Protein AF-T1B6C3-F1 (afdb_monomer_lite)

pLDDT: mean 94.33, std 6.4, range [67.06, 98.75]

Foldseek 3Di:
DEDELAWQDQPFPVCPPDDQNHSVSVLVVLLVCLVVLAQYEYEYEDQRPDDPVGRVVSVVSNVVSCVVRVRYDYYDYHWDDADPPDPCNVRDTD

Sequence (94 aa):
MGLMLESAADDLAAHARGGGKRFADRMRHLDDAGELRIPFTTGLLVGIGESEADRRRTLERIAQSHARHHHVQEVIVQNFVPKVGTPMADWPAP

Radius of gyration: 13.56 Å; chains: 1; bounding box: 34×20×37 Å

InterPro domains:
  IPR007197 Radical SAM [PS51918] (1-94)
  IPR013785 Aldolase-type TIM barrel [G3DSA:3.20.20.70] (1-94)
  IPR034405 F420, menaquinone cofactor biosynthesis [PTHR43076] (1-85)
  IPR058240 Radical SAM superfamily [SSF102114] (2-92)

Secondary structure (DSSP, 8-state):
-B---B-S-S--GGGTT-TT--HHHHHHHHHHHHHTT--EEEEEEESSS--HHHHHHHHHHHHHHHHHH--EEEEEEEE----TTSTTTTSPP-

Organism: NCBI:txid410659

Structure (mmCIF, N/CA/C/O backbone):
data_AF-T1B6C3-F1
#
_entry.id   AF-T1B6C3-F1
#
loop_
_atom_site.group_PDB
_atom_site.id
_atom_site.type_symbol
_atom_site.label_atom_id
_atom_site.label_alt_id
_atom_site.label_comp_id
_atom_site.label_asym_id
_atom_site.label_entity_id
_atom_site.label_seq_id
_atom_site.pdbx_PDB_ins_code
_atom_site.Cartn_x
_atom_site.Cartn_y
_atom_site.Cartn_z
_atom_site.occupancy
_atom_site.B_iso_or_equiv
_atom_site.auth_seq_id
_atom_site.auth_comp_id
_atom_site.auth_asym_id
_atom_site.auth_atom_id
_atom_site.pdbx_PDB_model_num
ATOM 1 N N . MET A 1 1 ? -3.543 9.760 10.380 1.00 86.75 1 MET A N 1
ATOM 2 C CA . MET A 1 1 ? -2.362 8.888 10.148 1.00 86.75 1 MET A CA 1
ATOM 3 C C . MET A 1 1 ? -2.629 8.060 8.898 1.00 86.75 1 MET A C 1
ATOM 5 O O . MET A 1 1 ? -3.790 7.975 8.512 1.00 86.75 1 MET A O 1
ATOM 9 N N . GLY A 1 2 ? -1.615 7.493 8.242 1.00 93.69 2 GLY A N 1
ATOM 10 C CA . GLY A 1 2 ? -1.875 6.668 7.066 1.00 93.69 2 GLY A CA 1
ATOM 11 C C . GLY A 1 2 ? -0.720 5.774 6.641 1.00 93.69 2 GLY A C 1
ATOM 12 O O . GLY A 1 2 ? 0.435 6.020 6.980 1.00 93.69 2 GLY A O 1
ATOM 13 N N . LEU A 1 3 ? -1.074 4.735 5.889 1.00 95.94 3 LEU A N 1
ATOM 14 C CA . LEU A 1 3 ? -0.174 3.761 5.280 1.00 95.94 3 LEU A CA 1
ATOM 15 C C . LEU A 1 3 ? -0.871 3.197 4.039 1.00 95.94 3 LEU A C 1
ATOM 17 O O . LEU A 1 3 ? -2.001 2.717 4.126 1.00 95.94 3 LEU A O 1
ATOM 21 N N . MET A 1 4 ? -0.202 3.220 2.889 1.00 95.94 4 MET A N 1
ATOM 22 C CA . MET A 1 4 ? -0.698 2.540 1.688 1.00 95.94 4 MET A CA 1
ATOM 23 C C . MET A 1 4 ? -0.592 1.026 1.878 1.00 95.94 4 MET A C 1
ATOM 25 O O . MET A 1 4 ? 0.420 0.550 2.381 1.00 95.94 4 MET A O 1
ATOM 29 N N . LEU A 1 5 ? -1.572 0.242 1.431 1.00 96.56 5 LEU A N 1
ATOM 30 C CA . LEU A 1 5 ? -1.400 -1.211 1.318 1.00 96.56 5 LEU A CA 1
ATOM 31 C C . LEU A 1 5 ? -0.581 -1.600 0.078 1.00 96.56 5 LEU A C 1
ATOM 33 O O . LEU A 1 5 ? 0.005 -2.675 0.067 1.00 96.56 5 LEU A O 1
ATOM 37 N N . GLU A 1 6 ? -0.493 -0.709 -0.915 1.00 96.12 6 GLU A N 1
ATOM 38 C CA . GLU A 1 6 ? 0.173 -0.895 -2.219 1.00 96.12 6 GLU A CA 1
ATOM 39 C C . GLU A 1 6 ? -0.477 -1.987 -3.083 1.00 96.12 6 GLU A C 1
ATOM 41 O O . GLU A 1 6 ? -1.098 -1.644 -4.084 1.00 96.12 6 GLU A O 1
ATOM 46 N N . SER A 1 7 ? -0.393 -3.266 -2.710 1.00 95.69 7 SER A N 1
ATOM 47 C CA . SER A 1 7 ? -0.982 -4.382 -3.464 1.00 95.69 7 SER A CA 1
ATOM 48 C C . SER A 1 7 ? -1.143 -5.632 -2.597 1.00 95.69 7 SER A C 1
ATOM 50 O O . SER A 1 7 ? -0.390 -5.841 -1.650 1.00 95.69 7 SER A O 1
ATOM 52 N N . ALA A 1 8 ? -2.118 -6.481 -2.936 1.00 95.94 8 ALA A N 1
ATOM 53 C CA . ALA A 1 8 ? -2.299 -7.804 -2.341 1.00 95.94 8 ALA A CA 1
ATOM 54 C C . ALA A 1 8 ? -1.320 -8.867 -2.883 1.00 95.94 8 ALA A C 1
ATOM 56 O O . ALA A 1 8 ? -1.320 -9.990 -2.368 1.00 95.94 8 ALA A O 1
ATOM 57 N N . ALA A 1 9 ? -0.511 -8.517 -3.889 1.00 93.88 9 ALA A N 1
ATOM 58 C CA . ALA A 1 9 ? 0.578 -9.331 -4.413 1.00 93.88 9 ALA A CA 1
ATOM 59 C C . ALA A 1 9 ? 1.883 -9.041 -3.651 1.00 93.8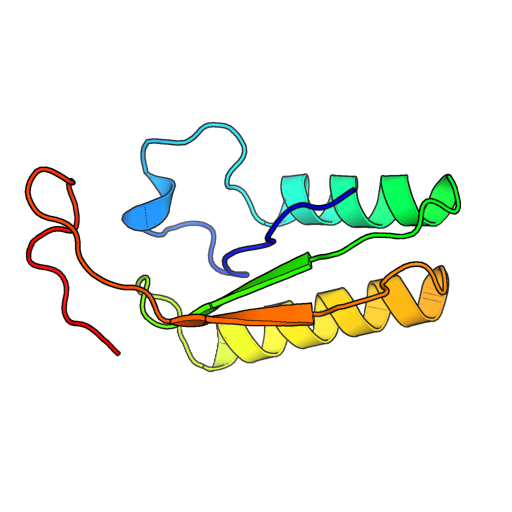8 9 ALA A C 1
ATOM 61 O O . ALA A 1 9 ? 2.376 -7.912 -3.641 1.00 93.88 9 ALA A O 1
ATOM 62 N N . ASP A 1 10 ? 2.447 -10.071 -3.017 1.00 87.25 10 ASP A N 1
ATOM 63 C CA . ASP A 1 10 ? 3.682 -9.943 -2.232 1.00 87.25 10 ASP A CA 1
ATOM 64 C C . ASP A 1 10 ? 4.949 -10.006 -3.103 1.00 87.25 10 ASP A C 1
ATOM 66 O O . ASP A 1 10 ? 5.936 -9.337 -2.792 1.00 87.25 10 ASP A O 1
ATOM 70 N N . ASP A 1 11 ? 4.923 -10.769 -4.200 1.00 88.00 11 ASP A N 1
ATOM 71 C CA . ASP A 1 11 ? 6.078 -10.982 -5.082 1.00 88.00 11 ASP A CA 1
ATOM 72 C C . ASP A 1 11 ? 6.098 -9.975 -6.241 1.00 88.00 11 ASP A C 1
ATOM 74 O O . ASP A 1 11 ? 5.856 -10.297 -7.403 1.00 88.00 11 ASP A O 1
ATOM 78 N N . LEU A 1 12 ? 6.318 -8.706 -5.895 1.00 89.62 12 LEU A N 1
ATOM 79 C CA . LEU A 1 12 ? 6.440 -7.615 -6.860 1.00 89.62 12 LEU A CA 1
ATOM 80 C C . LEU A 1 12 ? 7.875 -7.096 -6.900 1.00 89.62 12 LEU A C 1
ATOM 82 O O . LEU A 1 12 ? 8.488 -6.829 -5.864 1.00 89.62 12 LEU A O 1
ATOM 86 N N . ALA A 1 13 ? 8.378 -6.809 -8.104 1.00 85.31 13 ALA A N 1
ATOM 87 C CA . ALA A 1 13 ? 9.659 -6.119 -8.281 1.00 85.31 13 ALA A CA 1
ATOM 88 C C . ALA A 1 13 ? 9.694 -4.775 -7.520 1.00 85.31 13 ALA A C 1
ATOM 90 O O . ALA A 1 13 ? 10.712 -4.416 -6.924 1.00 85.31 13 ALA A O 1
ATOM 91 N N . ALA A 1 14 ? 8.549 -4.084 -7.443 1.00 85.94 14 ALA A N 1
ATOM 92 C CA . ALA A 1 14 ? 8.348 -2.865 -6.653 1.00 85.94 14 ALA A CA 1
ATOM 93 C C . ALA A 1 14 ? 8.608 -3.045 -5.142 1.00 85.94 14 ALA A C 1
ATOM 95 O O . ALA A 1 14 ? 8.879 -2.077 -4.414 1.00 85.94 14 ALA A O 1
ATOM 96 N N . HIS A 1 15 ? 8.512 -4.282 -4.649 1.00 86.88 15 HIS A N 1
ATOM 97 C CA . HIS A 1 15 ? 8.666 -4.644 -3.245 1.00 86.88 15 HIS A CA 1
ATOM 98 C C . HIS A 1 15 ? 10.018 -5.296 -2.920 1.00 86.88 15 HIS A C 1
ATOM 100 O O . HIS A 1 15 ? 10.391 -5.343 -1.748 1.00 86.88 15 HIS A O 1
ATOM 106 N N . ALA A 1 16 ? 10.804 -5.686 -3.930 1.00 81.94 16 ALA A N 1
ATOM 107 C CA . ALA A 1 16 ? 12.024 -6.490 -3.789 1.00 81.94 16 ALA A CA 1
ATOM 108 C C . ALA A 1 16 ? 13.099 -5.922 -2.838 1.00 81.94 16 ALA A C 1
ATOM 110 O O . ALA A 1 16 ? 13.949 -6.662 -2.352 1.00 81.94 16 ALA A O 1
ATOM 111 N N . ARG A 1 17 ? 13.094 -4.609 -2.570 1.00 76.06 17 ARG A N 1
ATOM 112 C CA . ARG A 1 17 ? 14.098 -3.939 -1.719 1.00 76.06 17 ARG A CA 1
ATOM 113 C C . ARG A 1 17 ? 13.553 -3.401 -0.390 1.00 76.06 17 ARG A C 1
ATOM 115 O O . ARG A 1 17 ? 14.301 -2.761 0.341 1.00 76.06 17 ARG A O 1
ATOM 122 N N . GLY A 1 18 ? 12.270 -3.606 -0.075 1.00 67.06 18 GLY A N 1
ATOM 123 C CA . GLY A 1 18 ? 11.630 -3.005 1.102 1.00 67.06 18 GLY A CA 1
ATOM 124 C C . GLY A 1 18 ? 11.182 -4.024 2.148 1.00 67.06 18 GLY A C 1
ATOM 125 O O . GLY A 1 18 ? 10.148 -4.666 1.981 1.00 67.06 18 GLY A O 1
ATOM 126 N N . GLY A 1 19 ? 11.899 -4.113 3.273 1.00 67.06 19 GLY A N 1
ATOM 127 C CA . GLY A 1 19 ? 11.405 -4.804 4.470 1.00 67.06 19 GLY A CA 1
ATOM 128 C C . GLY A 1 19 ? 10.190 -4.058 5.034 1.00 67.06 19 GLY A C 1
ATOM 129 O O . GLY A 1 19 ? 10.297 -2.882 5.360 1.00 67.06 19 GLY A O 1
ATOM 130 N N . GLY A 1 20 ? 9.021 -4.702 5.088 1.00 74.88 20 GLY A N 1
ATOM 131 C CA . GLY A 1 20 ? 7.748 -4.069 5.490 1.00 74.88 20 GLY A CA 1
ATOM 132 C C . GLY A 1 20 ? 6.766 -3.788 4.343 1.00 74.88 20 GLY A C 1
ATOM 133 O O . GLY A 1 20 ? 5.760 -3.100 4.524 1.00 74.88 20 GLY A O 1
ATOM 134 N N . LYS A 1 21 ? 7.033 -4.313 3.144 1.00 83.31 21 LYS A N 1
ATOM 135 C CA . LYS A 1 21 ? 6.117 -4.214 1.995 1.00 83.31 21 LYS A CA 1
ATOM 136 C C . LYS A 1 21 ? 5.177 -5.405 1.824 1.00 83.31 21 LYS A C 1
ATOM 138 O O . LYS A 1 21 ? 4.347 -5.394 0.925 1.00 83.31 21 LYS A O 1
ATOM 143 N N . ARG A 1 22 ? 5.274 -6.406 2.701 1.00 91.31 22 ARG A N 1
ATOM 144 C CA . ARG A 1 22 ? 4.362 -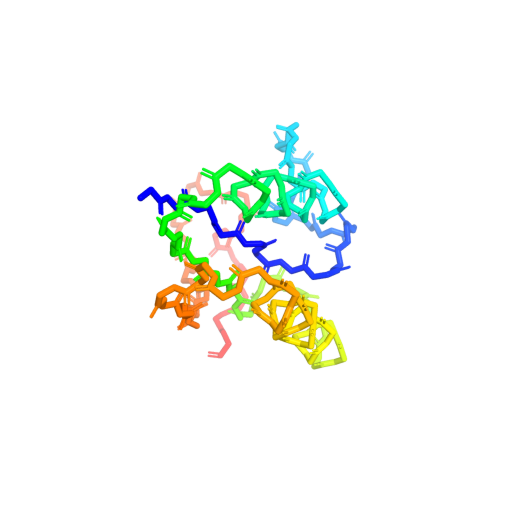7.548 2.684 1.00 91.31 22 ARG A CA 1
ATOM 145 C C . ARG A 1 22 ? 2.947 -7.100 3.022 1.00 91.31 22 ARG A C 1
ATOM 147 O O . ARG A 1 22 ? 2.723 -6.428 4.034 1.00 91.31 22 ARG A O 1
ATOM 154 N N . PHE A 1 23 ? 1.989 -7.542 2.225 1.00 94.38 23 PHE A N 1
ATOM 155 C CA . PHE A 1 23 ? 0.586 -7.185 2.351 1.00 94.38 23 PHE A CA 1
ATOM 156 C C . PHE A 1 23 ? 0.025 -7.539 3.731 1.00 94.38 23 PHE A C 1
ATOM 158 O O . PHE A 1 23 ? -0.680 -6.740 4.342 1.00 94.38 23 PHE A O 1
ATOM 165 N N . ALA A 1 24 ? 0.390 -8.707 4.266 1.00 94.75 24 ALA A N 1
ATOM 166 C CA . ALA A 1 24 ? -0.067 -9.155 5.582 1.00 94.75 24 ALA A CA 1
ATOM 167 C C . ALA A 1 24 ? 0.386 -8.230 6.727 1.00 94.75 24 ALA A C 1
ATOM 169 O O . ALA A 1 24 ? -0.377 -7.990 7.660 1.00 94.75 24 ALA A O 1
ATOM 170 N N . ASP A 1 25 ? 1.604 -7.690 6.655 1.00 94.62 25 ASP A N 1
ATOM 171 C CA . ASP A 1 25 ? 2.135 -6.802 7.694 1.00 94.62 25 ASP A CA 1
ATOM 172 C C . ASP A 1 25 ? 1.464 -5.427 7.651 1.00 94.62 25 ASP A C 1
ATOM 174 O O . ASP A 1 25 ? 1.132 -4.859 8.691 1.00 94.62 25 ASP A O 1
ATOM 178 N N . ARG A 1 26 ? 1.186 -4.924 6.444 1.00 95.81 26 ARG A N 1
ATOM 179 C CA . ARG A 1 26 ? 0.453 -3.667 6.248 1.00 95.81 26 ARG A CA 1
ATOM 180 C C . ARG A 1 26 ? -1.020 -3.788 6.632 1.00 95.81 26 ARG A C 1
ATOM 182 O O . ARG A 1 26 ? -1.559 -2.872 7.243 1.00 95.81 26 ARG A O 1
ATOM 189 N N . MET A 1 27 ? -1.646 -4.931 6.340 1.00 97.38 27 MET A N 1
ATOM 190 C CA . MET A 1 27 ? -3.002 -5.239 6.800 1.00 97.38 27 MET A CA 1
ATOM 191 C C . MET A 1 27 ? -3.091 -5.285 8.321 1.00 97.38 27 MET A C 1
ATOM 193 O O . MET A 1 27 ? -4.018 -4.706 8.873 1.00 97.38 27 MET A O 1
ATOM 197 N N . ARG A 1 28 ? -2.118 -5.915 8.996 1.00 97.31 28 ARG A N 1
ATOM 198 C CA . ARG A 1 28 ? -2.062 -5.909 10.462 1.00 97.31 28 ARG A CA 1
ATOM 199 C C . ARG A 1 28 ? -2.003 -4.480 10.999 1.00 97.31 28 ARG A C 1
ATOM 201 O O . ARG A 1 28 ? -2.795 -4.141 11.856 1.00 97.31 28 ARG A O 1
ATOM 208 N N . HIS A 1 29 ? -1.159 -3.621 10.426 1.00 97.00 29 HIS A N 1
ATOM 209 C CA . HIS A 1 29 ? -1.081 -2.217 10.844 1.00 97.00 29 HIS A CA 1
ATOM 210 C C . HIS A 1 29 ? -2.404 -1.450 10.653 1.00 97.00 29 HIS A C 1
ATOM 212 O O . HIS A 1 29 ? -2.760 -0.616 11.483 1.00 97.00 29 HIS A O 1
ATOM 218 N N . LEU A 1 30 ? -3.132 -1.718 9.562 1.00 98.06 30 LEU A N 1
ATOM 219 C CA . LEU A 1 30 ? -4.457 -1.139 9.330 1.00 98.06 30 LEU A CA 1
ATOM 220 C C . LEU A 1 30 ? -5.466 -1.613 10.389 1.00 98.06 30 LEU A C 1
ATOM 222 O O . LEU A 1 30 ? -6.177 -0.796 10.964 1.00 98.06 30 LEU A O 1
ATOM 226 N N . ASP A 1 31 ? -5.502 -2.917 10.672 1.00 98.44 31 ASP A N 1
ATOM 227 C CA . ASP A 1 31 ? -6.401 -3.483 11.682 1.00 98.44 31 ASP A CA 1
ATOM 228 C C . ASP A 1 31 ? -6.033 -2.999 13.105 1.00 98.44 31 ASP A C 1
ATOM 230 O O . ASP A 1 31 ? -6.929 -2.589 13.840 1.00 98.44 31 ASP A O 1
ATOM 234 N N . ASP A 1 32 ? -4.742 -2.904 13.456 1.00 98.44 32 ASP A N 1
ATOM 235 C CA . ASP A 1 32 ? -4.259 -2.341 14.731 1.00 98.44 32 ASP A CA 1
ATOM 236 C C . ASP A 1 32 ? -4.740 -0.886 14.915 1.00 98.44 32 ASP A C 1
ATOM 238 O O . ASP A 1 32 ? -5.205 -0.489 15.988 1.00 98.44 32 ASP A O 1
ATOM 242 N N . ALA A 1 33 ? -4.677 -0.069 13.853 1.00 98.38 33 ALA A N 1
ATOM 243 C CA . ALA A 1 33 ? -5.219 1.289 13.876 1.00 98.38 33 ALA A CA 1
ATOM 244 C C . ALA A 1 33 ? -6.741 1.291 14.101 1.00 98.38 33 ALA A C 1
ATOM 246 O O . ALA A 1 33 ? -7.256 2.139 14.836 1.00 98.38 33 ALA A O 1
ATOM 247 N N . GLY A 1 34 ? -7.452 0.328 13.509 1.00 98.44 34 GLY A N 1
ATOM 248 C CA . GLY A 1 34 ? -8.877 0.105 13.727 1.00 98.44 34 GLY A CA 1
ATOM 249 C C . GLY A 1 34 ? -9.224 -0.267 15.170 1.00 98.44 34 GLY A C 1
ATOM 250 O O . GLY A 1 34 ? -10.150 0.311 15.742 1.00 98.44 34 GLY A O 1
ATOM 251 N N . GLU A 1 35 ? -8.471 -1.174 15.791 1.00 98.56 35 GLU A N 1
ATOM 252 C CA . GLU A 1 35 ? -8.648 -1.567 17.198 1.00 98.56 35 GLU A CA 1
ATOM 253 C C . GLU A 1 35 ? -8.430 -0.392 18.159 1.00 98.56 35 GLU A C 1
ATOM 255 O O . GLU A 1 35 ? -9.206 -0.188 19.097 1.00 98.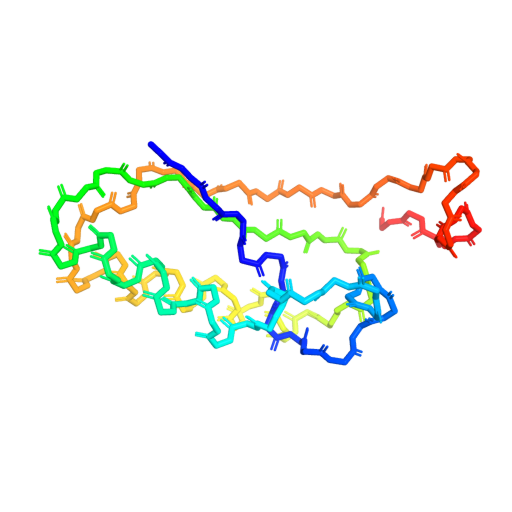56 35 GLU A O 1
ATOM 260 N N . LEU A 1 36 ? -7.428 0.441 17.874 1.00 98.31 36 LEU A N 1
ATOM 261 C CA . LEU A 1 36 ? -7.132 1.658 18.632 1.00 98.31 36 LEU A CA 1
ATOM 262 C C . LEU A 1 36 ? -8.074 2.830 18.307 1.00 98.31 36 LEU A C 1
ATOM 264 O O . LEU A 1 36 ? -7.927 3.907 18.885 1.00 98.31 36 LEU A O 1
ATOM 268 N N . ARG A 1 37 ? -9.053 2.634 17.410 1.00 97.56 37 ARG A N 1
ATOM 269 C CA . ARG A 1 37 ? -10.005 3.657 16.938 1.00 97.56 37 ARG A CA 1
ATOM 270 C C . ARG A 1 37 ? -9.328 4.898 16.349 1.00 97.56 37 ARG A C 1
ATOM 272 O O . ARG A 1 37 ? -9.816 6.017 16.506 1.00 97.56 37 ARG A O 1
ATOM 279 N N . ILE A 1 38 ? -8.204 4.712 15.667 1.00 98.25 38 ILE A N 1
ATOM 280 C CA . ILE A 1 38 ? -7.471 5.798 15.019 1.00 98.25 38 ILE A CA 1
ATOM 281 C C . ILE A 1 38 ? -8.049 6.020 13.613 1.00 98.25 38 ILE A C 1
ATOM 283 O O . ILE A 1 38 ? -8.016 5.095 12.799 1.00 98.25 38 ILE A O 1
ATOM 287 N N . PRO A 1 39 ? -8.517 7.236 13.270 1.00 98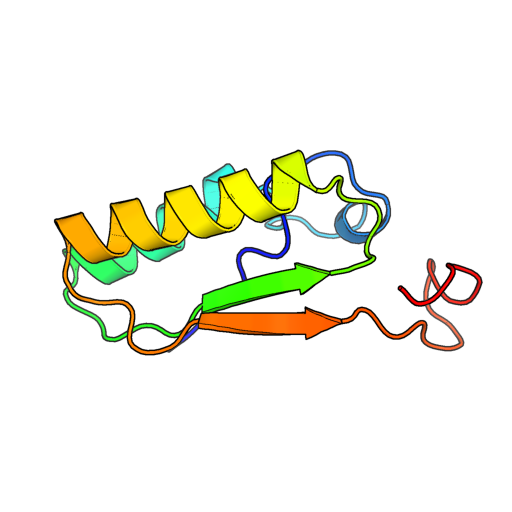.06 39 PRO A N 1
ATOM 288 C CA . PRO A 1 39 ? -8.902 7.562 11.902 1.00 98.06 39 PRO A CA 1
ATOM 289 C C . PRO A 1 39 ? -7.706 7.410 10.955 1.00 98.06 39 PRO A C 1
ATOM 291 O O . PRO A 1 39 ? -6.636 7.999 11.178 1.00 98.06 39 PRO A O 1
ATOM 294 N N . PHE A 1 40 ? -7.881 6.615 9.902 1.00 98.50 40 PHE A N 1
ATOM 295 C CA . PHE A 1 40 ? -6.762 6.154 9.086 1.00 98.50 40 PHE A CA 1
ATOM 296 C C . PHE A 1 40 ? -7.019 6.336 7.589 1.00 98.50 40 PHE A C 1
ATOM 298 O O . PHE A 1 40 ? -8.099 6.027 7.087 1.00 98.50 40 PHE A O 1
ATOM 305 N N . THR A 1 41 ? -6.011 6.829 6.874 1.00 98.56 41 THR A N 1
ATOM 306 C CA . THR A 1 41 ? -6.002 6.904 5.408 1.00 98.56 41 THR A CA 1
ATOM 307 C C . THR A 1 41 ? -5.167 5.758 4.855 1.00 98.56 41 THR A C 1
ATOM 309 O O . THR A 1 41 ? -4.060 5.492 5.331 1.00 98.56 41 THR A O 1
ATOM 312 N N . THR A 1 42 ? -5.679 5.075 3.838 1.00 98.56 42 THR A N 1
ATOM 313 C CA . THR A 1 42 ? -4.965 3.976 3.179 1.00 98.56 42 THR A CA 1
ATOM 314 C C . THR A 1 42 ? -5.236 3.975 1.676 1.00 98.56 42 THR A C 1
ATOM 316 O O . THR A 1 42 ? -5.783 4.937 1.147 1.00 98.56 42 THR A O 1
ATOM 319 N N . GLY A 1 43 ? -4.825 2.932 0.960 1.00 98.38 43 GLY A N 1
ATOM 320 C CA . GLY A 1 43 ? -4.982 2.867 -0.485 1.00 98.38 43 GLY A CA 1
ATOM 321 C C . GLY A 1 43 ? -4.146 1.790 -1.156 1.00 98.38 43 GLY A C 1
ATOM 322 O O . GLY A 1 43 ? -3.456 1.007 -0.499 1.00 98.38 43 GLY A O 1
ATOM 323 N N . LEU A 1 44 ? -4.187 1.785 -2.482 1.00 98.00 44 LEU A N 1
ATOM 324 C CA . LEU A 1 44 ? -3.426 0.882 -3.342 1.00 98.00 44 LEU A CA 1
ATOM 325 C C . LEU A 1 44 ? -2.732 1.642 -4.473 1.00 98.00 44 LEU A C 1
ATOM 327 O O . LEU A 1 44 ? -3.139 2.746 -4.847 1.00 98.00 44 LEU A O 1
ATOM 331 N N . LEU A 1 45 ? -1.688 1.018 -5.012 1.00 96.56 45 LEU A N 1
ATOM 332 C CA . LEU A 1 45 ? -1.052 1.448 -6.245 1.00 96.56 45 LEU A CA 1
ATOM 333 C C . LEU A 1 45 ? -1.622 0.658 -7.424 1.00 96.56 45 LEU A C 1
ATOM 335 O O . LEU A 1 45 ? -2.032 -0.492 -7.282 1.00 96.56 45 LEU A O 1
ATOM 339 N N . VAL A 1 46 ? -1.634 1.295 -8.589 1.00 97.00 46 VAL A N 1
ATOM 340 C CA . VAL A 1 46 ? -2.054 0.698 -9.857 1.00 97.00 46 VAL A CA 1
ATOM 341 C C . VAL A 1 46 ? -0.878 0.761 -10.824 1.00 97.00 46 VAL A C 1
ATOM 343 O O . VAL A 1 46 ? -0.330 1.837 -11.032 1.00 97.00 46 VAL A O 1
ATOM 346 N N . GLY A 1 47 ? -0.494 -0.360 -11.430 1.00 95.88 47 GLY A N 1
ATOM 347 C CA . GLY A 1 47 ? 0.558 -0.425 -12.450 1.00 95.88 47 GLY A CA 1
ATOM 348 C C . GLY A 1 47 ? 1.952 -0.767 -11.924 1.00 95.88 47 GLY A C 1
ATOM 349 O O . GLY A 1 47 ? 2.934 -0.532 -12.621 1.00 95.88 47 GLY A O 1
ATOM 350 N N . ILE A 1 48 ? 2.065 -1.340 -10.724 1.00 94.38 48 ILE A N 1
ATOM 351 C CA . ILE A 1 48 ? 3.338 -1.806 -10.146 1.00 94.38 48 ILE A CA 1
ATOM 352 C C . ILE A 1 48 ? 3.645 -3.282 -10.459 1.00 94.38 48 ILE A C 1
ATOM 354 O O . ILE A 1 48 ? 4.623 -3.829 -9.948 1.00 94.38 48 ILE A O 1
ATOM 358 N N . GLY A 1 49 ? 2.824 -3.913 -11.305 1.00 94.75 49 GLY A N 1
ATOM 359 C CA . GLY A 1 49 ? 2.933 -5.317 -11.721 1.00 94.75 49 GLY A CA 1
ATOM 360 C C . GLY A 1 49 ? 1.846 -6.227 -11.147 1.00 94.75 49 GLY A C 1
ATOM 361 O O . GLY A 1 49 ? 1.841 -7.422 -11.420 1.00 94.75 49 GLY A O 1
ATOM 362 N N . GLU A 1 50 ? 0.920 -5.673 -10.370 1.00 95.69 50 GLU A N 1
ATOM 363 C CA . GLU A 1 50 ? -0.233 -6.381 -9.827 1.00 95.69 50 GLU A CA 1
ATOM 364 C C . GLU A 1 50 ? -1.304 -6.673 -10.890 1.00 95.69 50 GLU A C 1
ATOM 366 O O . GLU A 1 50 ? -1.479 -5.920 -11.853 1.00 95.69 50 GLU A O 1
ATOM 371 N N . SER A 1 51 ? -2.067 -7.748 -10.688 1.00 96.69 51 SER A N 1
ATOM 372 C CA . SER A 1 51 ? -3.216 -8.084 -11.531 1.00 96.69 51 SER A CA 1
ATOM 373 C C . SER A 1 51 ? -4.483 -7.323 -11.117 1.00 96.69 51 SER A C 1
ATOM 375 O O . SER A 1 51 ? -4.584 -6.776 -10.017 1.00 96.69 51 SER A O 1
ATOM 377 N N . GLU A 1 52 ? -5.516 -7.332 -11.965 1.00 96.69 52 GLU A N 1
ATOM 378 C CA . GLU A 1 52 ? -6.833 -6.798 -11.583 1.00 96.69 52 GLU A CA 1
ATOM 379 C C . GLU A 1 52 ? -7.419 -7.526 -10.358 1.00 96.69 52 GLU A C 1
ATOM 381 O O . GLU A 1 52 ? -8.041 -6.904 -9.494 1.00 96.69 52 GLU A O 1
ATOM 386 N N . ALA A 1 53 ? -7.178 -8.837 -10.249 1.00 98.12 53 ALA A N 1
ATOM 387 C CA . ALA A 1 53 ? -7.613 -9.633 -9.106 1.00 98.12 53 ALA A CA 1
ATOM 388 C C . ALA A 1 53 ? -6.939 -9.170 -7.806 1.00 98.12 53 ALA A C 1
ATOM 390 O O . ALA A 1 53 ? -7.603 -9.086 -6.772 1.00 98.12 53 ALA A O 1
ATOM 391 N N . ASP A 1 54 ? -5.659 -8.791 -7.862 1.00 97.88 54 ASP A N 1
ATOM 392 C CA . ASP A 1 54 ? -4.943 -8.249 -6.706 1.00 97.88 54 ASP A CA 1
ATOM 393 C C . ASP A 1 54 ? -5.525 -6.905 -6.269 1.00 97.88 54 ASP A C 1
ATOM 395 O O . ASP A 1 54 ? -5.771 -6.710 -5.079 1.00 97.88 54 ASP A O 1
ATOM 399 N N . ARG A 1 55 ? -5.835 -6.008 -7.217 1.00 98.00 55 ARG A N 1
ATOM 400 C CA . ARG A 1 55 ? -6.478 -4.710 -6.926 1.00 98.00 55 ARG A CA 1
ATOM 401 C C . ARG A 1 55 ? -7.821 -4.900 -6.233 1.00 98.00 55 ARG A C 1
ATOM 403 O O . ARG A 1 55 ? -8.084 -4.285 -5.197 1.00 98.00 55 ARG A O 1
ATOM 410 N N . ARG A 1 56 ? -8.658 -5.783 -6.788 1.00 98.38 56 ARG A N 1
ATOM 411 C CA . ARG A 1 56 ? -9.961 -6.144 -6.219 1.00 98.38 56 ARG A CA 1
ATOM 412 C C . ARG A 1 56 ? -9.798 -6.677 -4.801 1.00 98.38 56 ARG A C 1
ATOM 414 O O . ARG A 1 56 ? -10.434 -6.166 -3.883 1.00 98.38 56 ARG A O 1
ATOM 421 N N . ARG A 1 57 ? -8.880 -7.627 -4.609 1.00 98.38 57 ARG A N 1
ATOM 422 C CA . ARG A 1 57 ? -8.580 -8.206 -3.299 1.00 98.38 57 ARG A CA 1
ATOM 423 C C . ARG A 1 57 ? -8.102 -7.146 -2.307 1.00 98.38 57 ARG A C 1
ATOM 425 O O . ARG A 1 57 ? -8.545 -7.159 -1.164 1.00 98.38 57 ARG A O 1
ATOM 432 N N . THR A 1 58 ? -7.239 -6.211 -2.704 1.00 98.44 58 THR A N 1
ATOM 433 C CA . THR A 1 58 ? -6.806 -5.112 -1.826 1.00 98.44 58 THR A CA 1
ATOM 434 C C . THR A 1 58 ? -7.990 -4.260 -1.371 1.00 98.44 58 THR A C 1
ATOM 436 O O . THR A 1 58 ? -8.144 -4.031 -0.172 1.00 98.44 58 THR A O 1
ATOM 439 N N . LEU A 1 59 ? -8.858 -3.840 -2.297 1.00 98.62 59 LEU A N 1
ATOM 440 C CA . LEU A 1 59 ? -10.038 -3.026 -1.980 1.00 98.62 59 LEU A CA 1
ATOM 441 C C . LEU A 1 59 ? -11.033 -3.767 -1.078 1.00 98.62 59 LEU A C 1
ATOM 443 O O . LEU A 1 59 ? -11.512 -3.198 -0.098 1.00 98.62 59 LEU A O 1
ATOM 447 N N . GLU A 1 60 ? -11.295 -5.048 -1.347 1.00 98.75 60 GLU A N 1
ATOM 448 C CA . GLU A 1 60 ? -12.147 -5.892 -0.501 1.00 98.75 60 GLU A CA 1
ATOM 449 C C . GLU A 1 60 ? -11.605 -5.987 0.929 1.00 98.75 60 GLU A C 1
ATOM 451 O O . GLU A 1 60 ? -12.368 -5.907 1.893 1.00 98.75 60 GLU A O 1
ATOM 456 N N . ARG A 1 61 ? -10.283 -6.113 1.096 1.00 98.56 61 ARG A N 1
ATOM 457 C CA . ARG A 1 61 ? -9.649 -6.179 2.421 1.00 98.56 61 ARG A CA 1
ATOM 458 C C . ARG A 1 61 ? -9.736 -4.854 3.178 1.00 98.56 61 ARG A C 1
ATOM 460 O O . ARG A 1 61 ? -10.012 -4.883 4.379 1.00 98.56 61 ARG A O 1
ATOM 467 N N . ILE A 1 62 ? -9.580 -3.719 2.493 1.00 98.69 62 ILE A N 1
ATOM 468 C CA . ILE A 1 62 ? -9.803 -2.385 3.078 1.00 98.69 62 ILE A CA 1
ATOM 469 C C . ILE A 1 62 ? -11.261 -2.248 3.531 1.00 98.69 62 ILE A C 1
ATOM 471 O O . ILE A 1 62 ? -11.515 -1.884 4.679 1.00 98.69 62 ILE A O 1
ATOM 475 N N . ALA A 1 63 ? -12.217 -2.600 2.666 1.00 98.69 63 ALA A N 1
ATOM 476 C CA . ALA A 1 63 ? -13.643 -2.529 2.973 1.00 98.69 63 ALA A CA 1
ATOM 477 C C . ALA A 1 63 ? -14.018 -3.415 4.172 1.00 98.69 63 ALA A C 1
ATOM 479 O O . ALA A 1 63 ? -14.737 -2.973 5.064 1.00 98.69 63 ALA A O 1
ATOM 480 N N . GLN A 1 64 ? -13.479 -4.637 4.243 1.00 98.75 64 GLN A N 1
ATOM 481 C CA . GLN A 1 64 ? -13.678 -5.539 5.380 1.00 98.75 64 GLN A CA 1
ATOM 482 C C . GLN A 1 64 ? -13.127 -4.957 6.688 1.00 98.75 64 GLN A C 1
ATOM 484 O O . GLN A 1 64 ? -13.775 -5.082 7.725 1.00 98.75 64 GLN A O 1
ATOM 489 N N . SER A 1 65 ? -11.946 -4.334 6.661 1.00 98.62 65 SER A N 1
ATOM 490 C CA . SER A 1 65 ? -11.367 -3.694 7.848 1.00 98.62 65 SER A CA 1
ATOM 491 C C . SER A 1 65 ? -12.191 -2.481 8.293 1.00 98.62 65 SER A C 1
ATOM 493 O O . SER A 1 65 ? -12.552 -2.362 9.467 1.00 98.62 65 SER A O 1
ATOM 495 N N . HIS A 1 66 ? -12.607 -1.626 7.354 1.00 98.62 66 HIS A N 1
ATOM 496 C CA . HIS A 1 66 ? -13.507 -0.517 7.663 1.00 98.62 66 HIS A CA 1
ATOM 497 C C . HIS A 1 66 ? -14.853 -1.006 8.219 1.00 98.62 66 HIS A C 1
ATOM 499 O O . HIS A 1 66 ? -15.326 -0.452 9.201 1.00 98.62 66 HIS A O 1
ATOM 505 N N . ALA A 1 67 ? -15.447 -2.066 7.668 1.00 98.75 67 ALA A N 1
ATOM 506 C CA . ALA A 1 67 ? -16.710 -2.611 8.171 1.00 98.75 67 ALA A CA 1
ATOM 507 C C . ALA A 1 67 ? -16.614 -3.133 9.616 1.00 98.75 67 ALA A C 1
ATOM 509 O O . ALA A 1 67 ? -17.598 -3.076 10.345 1.00 98.75 67 ALA A O 1
ATOM 510 N N . ARG A 1 68 ? -15.443 -3.630 10.042 1.00 98.50 68 ARG A N 1
ATOM 511 C CA . ARG A 1 68 ? -15.215 -4.082 11.425 1.00 98.50 68 ARG A CA 1
ATOM 512 C C . ARG A 1 68 ? -14.986 -2.934 12.407 1.00 98.50 68 ARG A C 1
ATOM 514 O O . ARG A 1 68 ? -15.423 -3.022 13.549 1.00 98.50 68 ARG A O 1
ATOM 521 N N . HIS A 1 69 ? -14.266 -1.894 11.986 1.00 98.50 69 HIS A N 1
ATOM 522 C CA . HIS A 1 69 ? -13.698 -0.901 12.909 1.00 98.50 69 HIS A CA 1
ATOM 523 C C . HIS A 1 69 ? -14.182 0.542 12.673 1.00 98.50 69 HIS A C 1
ATOM 525 O O . HIS A 1 69 ? -13.917 1.412 13.495 1.00 98.50 69 HIS A O 1
ATOM 531 N N . HIS A 1 70 ? -14.851 0.821 11.551 1.00 98.44 70 HIS A N 1
ATOM 532 C CA . HIS A 1 70 ? -15.338 2.144 11.123 1.00 98.44 70 HIS A CA 1
ATOM 533 C C . HIS A 1 70 ? -14.275 3.259 11.126 1.00 98.44 70 HIS A C 1
ATOM 535 O O . HIS A 1 70 ? -14.577 4.429 11.342 1.00 98.44 70 HIS A O 1
ATOM 541 N N . HIS A 1 71 ? -13.012 2.897 10.888 1.00 98.44 71 HIS A N 1
ATOM 542 C CA . HIS A 1 71 ? -11.863 3.779 11.119 1.00 98.44 71 HIS A CA 1
ATOM 543 C C . HIS A 1 71 ? -11.267 4.389 9.833 1.00 98.44 71 HIS A C 1
ATOM 545 O O . HIS A 1 71 ? -10.711 5.488 9.874 1.00 98.44 71 HIS A O 1
ATOM 551 N N . VAL A 1 72 ? -11.396 3.717 8.680 1.00 98.56 72 VAL A N 1
ATOM 552 C CA . VAL A 1 72 ? -10.865 4.221 7.396 1.00 98.56 72 VAL A CA 1
ATOM 553 C C . VAL A 1 72 ? -11.637 5.463 6.950 1.00 98.56 72 VAL A C 1
ATOM 555 O O . VAL A 1 72 ? -12.853 5.392 6.806 1.00 98.56 72 VAL A O 1
ATOM 558 N N . GLN A 1 73 ? -10.937 6.577 6.735 1.00 98.25 73 GLN A N 1
ATOM 559 C CA . GLN A 1 73 ? -11.532 7.864 6.337 1.00 98.25 73 GLN A CA 1
ATOM 560 C C . GLN A 1 73 ? -11.464 8.100 4.827 1.00 98.25 73 GLN A C 1
ATOM 562 O O . GLN A 1 73 ? -12.359 8.698 4.240 1.00 98.25 73 GLN A O 1
ATOM 567 N N . GLU A 1 74 ? -10.387 7.631 4.203 1.00 98.50 74 GLU A N 1
ATOM 568 C CA . GLU A 1 74 ? -10.092 7.847 2.793 1.00 98.50 74 GLU A CA 1
ATOM 569 C C . GLU A 1 74 ? -9.351 6.631 2.230 1.00 98.50 74 GLU A C 1
ATOM 571 O O . GLU A 1 74 ? -8.514 6.020 2.908 1.00 98.50 74 GLU A O 1
ATOM 576 N N . VAL A 1 75 ? -9.666 6.302 0.975 1.00 98.62 75 VAL A N 1
ATOM 577 C CA . VAL A 1 75 ? -8.982 5.275 0.188 1.00 98.62 75 VAL A CA 1
ATOM 578 C C . VAL A 1 75 ? -8.397 5.924 -1.062 1.00 98.62 75 VAL A C 1
ATOM 580 O O . VAL A 1 75 ? -9.133 6.348 -1.951 1.00 98.62 75 VAL A O 1
ATOM 583 N N . ILE A 1 76 ? -7.069 5.979 -1.138 1.00 98.56 76 ILE A N 1
ATOM 584 C CA . ILE A 1 76 ? -6.330 6.553 -2.262 1.00 98.56 76 ILE A CA 1
ATOM 585 C C . ILE A 1 76 ? -6.078 5.471 -3.314 1.00 98.56 76 ILE A C 1
ATOM 587 O O . ILE A 1 76 ? -5.492 4.423 -3.032 1.00 98.56 76 ILE A O 1
ATOM 591 N N . VAL A 1 77 ? -6.478 5.747 -4.553 1.00 97.94 77 VAL A N 1
ATOM 592 C CA . VAL A 1 77 ? -6.101 4.951 -5.725 1.00 97.94 77 VAL A CA 1
ATOM 593 C C . VAL A 1 77 ? -5.083 5.760 -6.512 1.00 97.94 77 VAL A C 1
ATOM 595 O O . VAL A 1 77 ? -5.416 6.810 -7.057 1.00 97.94 77 VAL A O 1
ATOM 598 N N . GLN A 1 78 ? -3.834 5.302 -6.535 1.00 97.38 78 GLN A N 1
ATOM 599 C CA . GLN A 1 78 ? -2.736 6.043 -7.149 1.00 97.38 78 GLN A CA 1
ATOM 600 C C . GLN A 1 78 ? -2.092 5.223 -8.263 1.00 97.38 78 GLN A C 1
ATOM 602 O O . GLN A 1 78 ? -1.648 4.098 -8.046 1.00 97.38 78 GLN A O 1
ATOM 607 N N . ASN A 1 79 ? -2.008 5.793 -9.461 1.00 96.56 79 ASN A N 1
ATOM 608 C CA . ASN A 1 79 ? -1.254 5.181 -10.544 1.00 96.56 79 ASN A CA 1
ATOM 609 C C . ASN A 1 79 ? 0.254 5.261 -10.266 1.00 96.56 79 ASN A C 1
ATOM 611 O O . ASN A 1 79 ? 0.766 6.238 -9.714 1.00 96.56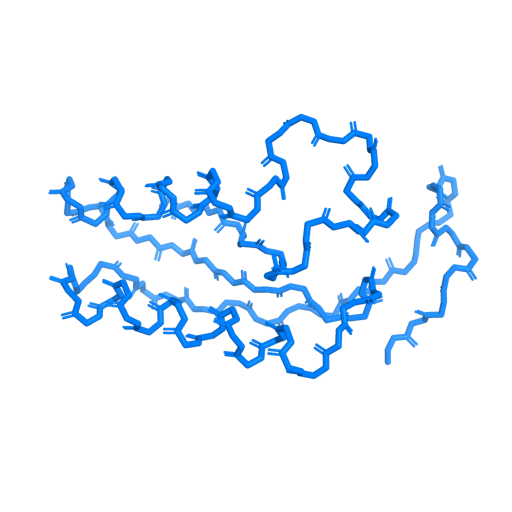 79 ASN A O 1
ATOM 615 N N . PHE A 1 80 ? 0.971 4.226 -10.680 1.00 95.44 80 PHE A N 1
ATOM 616 C CA . PHE A 1 80 ? 2.417 4.217 -10.696 1.00 95.44 80 PHE A CA 1
ATOM 617 C C . PHE A 1 80 ? 2.928 5.139 -11.803 1.00 95.44 80 PHE A C 1
ATOM 619 O O . PHE A 1 80 ? 2.429 5.130 -12.927 1.00 95.44 80 PHE A O 1
ATOM 626 N N . VAL A 1 81 ? 3.944 5.931 -11.471 1.00 95.50 81 VAL A N 1
ATOM 627 C CA . VAL A 1 81 ? 4.666 6.770 -12.426 1.00 95.50 81 VAL A CA 1
ATOM 628 C C . VAL A 1 81 ? 6.144 6.391 -12.332 1.00 95.50 81 VAL A C 1
ATOM 630 O O . VAL A 1 81 ? 6.746 6.622 -11.274 1.00 95.50 81 VAL A O 1
ATOM 633 N N . PRO A 1 82 ? 6.731 5.808 -13.394 1.00 94.06 82 PRO A N 1
ATOM 634 C CA . PRO A 1 82 ? 8.151 5.480 -13.445 1.00 94.06 82 PRO A CA 1
ATOM 635 C C . PRO A 1 82 ? 9.018 6.708 -13.166 1.00 94.06 82 PRO A C 1
ATOM 637 O O . PRO A 1 82 ? 8.721 7.820 -13.608 1.00 94.06 82 PRO A O 1
ATOM 640 N N . LYS A 1 83 ? 10.105 6.517 -12.413 1.00 92.69 83 LYS A N 1
ATOM 641 C CA . LYS A 1 83 ? 11.031 7.596 -12.044 1.0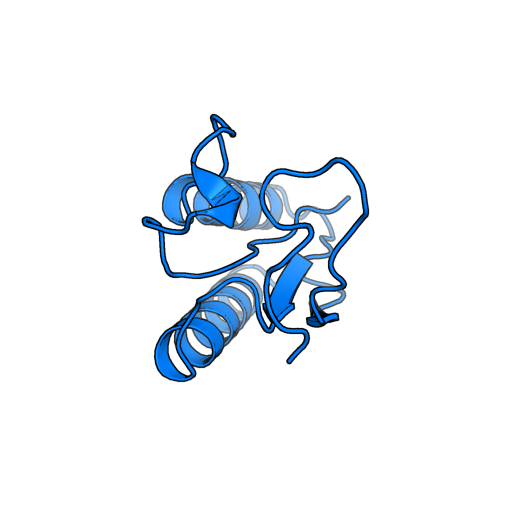0 92.69 83 LYS A CA 1
ATOM 642 C C . LYS A 1 83 ? 12.442 7.259 -12.490 1.00 92.69 83 LYS A C 1
ATOM 644 O O . LYS A 1 83 ? 12.960 6.191 -12.154 1.00 92.69 83 LYS A O 1
ATOM 649 N N . VAL A 1 84 ? 13.073 8.207 -13.179 1.00 95.06 84 VAL A N 1
ATOM 650 C CA . VAL A 1 84 ? 14.479 8.122 -13.589 1.00 95.06 84 VAL A CA 1
ATOM 651 C C . VAL A 1 84 ? 15.359 7.839 -12.368 1.00 95.06 84 VAL A C 1
ATOM 653 O O . VAL A 1 84 ? 15.172 8.433 -11.306 1.00 95.06 84 VAL A O 1
ATOM 656 N N . GLY A 1 85 ? 16.301 6.906 -12.512 1.00 91.69 85 GLY A N 1
ATOM 657 C CA . GLY A 1 85 ? 17.224 6.517 -11.440 1.00 91.69 85 GLY A CA 1
ATOM 658 C C . GLY A 1 85 ? 16.649 5.540 -10.407 1.00 91.69 85 GLY A C 1
ATOM 659 O O . GLY A 1 85 ? 17.334 5.215 -9.439 1.00 91.69 85 GLY A O 1
ATOM 660 N N . THR A 1 86 ? 15.422 5.042 -10.594 1.00 90.50 86 THR A N 1
ATOM 661 C CA . THR A 1 86 ? 14.862 3.956 -9.772 1.00 90.50 86 THR A CA 1
ATOM 662 C C . THR A 1 86 ? 14.953 2.607 -10.493 1.00 90.50 86 THR A C 1
ATOM 664 O O . THR A 1 86 ? 14.999 2.582 -11.722 1.00 90.50 86 THR A O 1
ATOM 667 N N . PRO A 1 87 ? 14.928 1.466 -9.775 1.00 89.94 87 PRO A N 1
ATOM 668 C CA . PRO A 1 87 ? 14.931 0.142 -10.410 1.00 89.94 87 PRO A CA 1
ATOM 669 C C . PRO A 1 87 ? 13.776 -0.107 -11.393 1.00 89.94 87 PRO A C 1
ATOM 671 O O . PRO A 1 87 ? 13.860 -1.023 -12.198 1.00 89.94 87 PRO A O 1
ATOM 674 N N . MET A 1 88 ? 12.706 0.689 -11.319 1.00 92.06 88 MET A N 1
ATOM 675 C CA . MET A 1 88 ? 11.536 0.608 -12.196 1.00 92.06 88 MET A CA 1
ATOM 676 C C . MET A 1 88 ? 11.454 1.800 -13.162 1.00 92.06 88 MET A C 1
ATOM 678 O O . MET A 1 88 ? 10.362 2.171 -13.578 1.00 92.06 88 MET A O 1
ATOM 682 N N . ALA A 1 89 ? 12.583 2.437 -13.495 1.00 94.81 89 ALA A N 1
ATOM 683 C CA . ALA A 1 89 ? 12.610 3.576 -14.416 1.00 94.81 89 ALA A CA 1
ATOM 684 C C . ALA A 1 89 ? 12.050 3.233 -15.809 1.00 94.81 89 ALA A C 1
ATOM 686 O O . ALA A 1 89 ? 11.361 4.063 -16.393 1.00 94.81 89 ALA A O 1
ATOM 687 N N . ASP A 1 90 ? 12.294 2.009 -16.286 1.00 94.69 90 ASP A N 1
ATOM 688 C CA . ASP A 1 90 ? 11.867 1.528 -17.609 1.00 94.69 90 ASP A CA 1
ATOM 689 C C . ASP A 1 90 ? 10.554 0.722 -17.570 1.00 94.69 90 ASP A C 1
ATOM 691 O O . ASP A 1 90 ? 10.154 0.110 -18.560 1.00 94.69 90 ASP A O 1
ATOM 695 N N . TRP A 1 91 ? 9.882 0.675 -16.415 1.00 94.62 91 TRP A N 1
ATOM 696 C CA . TRP A 1 91 ? 8.606 -0.025 -16.274 1.00 94.62 91 TRP A CA 1
ATOM 697 C C . TRP A 1 91 ? 7.486 0.756 -16.984 1.00 94.62 91 TRP A C 1
ATOM 699 O O . TRP A 1 91 ? 7.480 1.985 -16.906 1.00 94.62 91 TRP A O 1
ATOM 709 N N . PRO A 1 92 ? 6.525 0.105 -17.665 1.00 91.88 92 PRO A N 1
ATOM 710 C CA . PRO A 1 92 ? 5.440 0.822 -18.328 1.00 91.88 92 PRO A CA 1
ATOM 711 C C . PRO A 1 92 ? 4.528 1.525 -17.314 1.00 91.88 92 PRO A C 1
ATOM 713 O O . PRO A 1 92 ? 4.191 0.968 -16.268 1.00 91.88 92 PRO A O 1
ATOM 716 N N . ALA A 1 93 ? 4.099 2.745 -17.641 1.00 86.75 93 ALA A N 1
ATOM 717 C CA . ALA A 1 93 ? 2.995 3.378 -16.930 1.00 86.75 93 ALA A CA 1
ATOM 718 C C . ALA A 1 93 ? 1.671 2.657 -17.281 1.00 86.75 93 ALA A C 1
ATOM 720 O O . ALA A 1 93 ? 1.524 2.214 -18.425 1.00 86.75 93 ALA A O 1
ATOM 721 N N . PRO A 1 94 ? 0.749 2.505 -16.315 1.00 83.44 94 PRO A N 1
ATOM 722 C CA . PRO A 1 94 ? -0.572 1.916 -16.537 1.00 83.44 94 PRO A CA 1
ATOM 723 C C . PRO A 1 94 ? -1.489 2.789 -17.401 1.00 83.44 94 PRO A C 1
ATOM 725 O O . PRO A 1 94 ? -1.299 4.028 -17.426 1.00 83.44 94 PRO A O 1
#